Protein AF-A0A2V6NVR7-F1 (afdb_monomer_lite)

Sequence (85 aa):
MRRTVFVVFFIACVVAISFGNTLSYGFVWDDHFLIGDSYFVRHWSALPKIFTSHFWAGHADWKMYYRPLINVTYLVDYHLWGLRP

Radius of gyration: 18.28 Å; chains: 1; bounding box: 44×27×45 Å

pLDDT: mean 93.4, std 6.02, range [69.19, 98.56]

Secondary structure (DSSP, 8-state):
-HHHHHHHHHHHHHHHHHHGGGGG----TTHIIIIIS-HHHH-GGGHHHHHTS-TTTTS--S-----HHHHHHHHHHHHHHSS--

Foldseek 3Di:
DVVVVVVVVVVVVVCCVVCVCVQVDFDDDCCCQLQVVDPLQPDPVNLVVLQVAASNPPDPDPDGHRDSVVSVVSNVCCVVQNRRD

Structure (mmCIF, N/CA/C/O backbone):
data_AF-A0A2V6NVR7-F1
#
_entry.id   AF-A0A2V6NVR7-F1
#
loop_
_atom_site.group_PDB
_atom_site.id
_atom_site.type_symbol
_atom_site.label_atom_id
_atom_site.label_alt_id
_atom_site.label_comp_id
_atom_site.label_asym_id
_atom_site.label_entity_id
_atom_site.label_seq_id
_atom_site.pdbx_PDB_ins_code
_atom_site.Cartn_x
_atom_site.Cartn_y
_atom_site.Cartn_z
_atom_site.occupancy
_atom_site.B_iso_or_equiv
_atom_site.auth_seq_id
_atom_site.auth_comp_id
_atom_site.auth_asym_id
_atom_site.auth_atom_id
_atom_site.pdbx_PDB_model_num
ATOM 1 N N . MET A 1 1 ? -20.480 -6.865 31.604 1.00 71.06 1 MET A N 1
ATOM 2 C CA . MET A 1 1 ? -20.638 -6.931 30.131 1.00 71.06 1 MET A CA 1
ATOM 3 C C . MET A 1 1 ? -21.004 -5.584 29.500 1.00 71.06 1 MET A C 1
ATOM 5 O O . MET A 1 1 ? -20.208 -5.104 28.709 1.00 71.06 1 MET A O 1
ATOM 9 N N . ARG A 1 2 ? -22.111 -4.912 29.870 1.00 87.06 2 ARG A N 1
ATOM 10 C CA . ARG A 1 2 ? -22.512 -3.616 29.259 1.00 87.06 2 ARG A CA 1
ATOM 11 C C . ARG A 1 2 ? -21.454 -2.497 29.334 1.00 87.06 2 ARG A C 1
ATOM 13 O O . ARG A 1 2 ? -21.214 -1.829 28.338 1.00 87.06 2 ARG A O 1
ATOM 20 N N . ARG A 1 3 ? -20.777 -2.334 30.480 1.00 93.31 3 ARG A N 1
ATOM 21 C CA . ARG A 1 3 ? -19.706 -1.330 30.659 1.00 93.31 3 ARG A CA 1
ATOM 22 C C . ARG A 1 3 ? -18.513 -1.573 29.731 1.00 93.31 3 ARG A C 1
ATOM 24 O O . ARG A 1 3 ? -17.998 -0.634 29.148 1.00 93.31 3 ARG A O 1
ATOM 31 N N . THR A 1 4 ? -18.099 -2.828 29.576 1.00 96.00 4 THR A N 1
ATOM 32 C CA . THR A 1 4 ? -16.978 -3.203 28.704 1.00 96.00 4 THR A CA 1
ATOM 33 C C . THR A 1 4 ? -17.294 -2.903 27.243 1.00 96.00 4 THR A C 1
ATOM 35 O O . THR A 1 4 ? -16.478 -2.288 26.572 1.00 96.00 4 THR A O 1
ATOM 38 N N . VAL A 1 5 ? -18.496 -3.259 26.772 1.00 97.50 5 VAL A N 1
ATOM 39 C CA . VAL A 1 5 ? -18.935 -2.961 25.396 1.00 97.50 5 VAL A CA 1
ATOM 40 C C . VAL A 1 5 ? -18.947 -1.456 25.138 1.00 97.50 5 VAL A C 1
ATOM 42 O O . VAL A 1 5 ? -18.434 -1.012 24.118 1.00 97.50 5 VAL A O 1
ATOM 45 N N . PHE A 1 6 ? -19.464 -0.665 26.084 1.00 97.81 6 PHE A N 1
ATOM 46 C CA . PHE A 1 6 ? -19.454 0.793 25.969 1.00 97.81 6 PHE A CA 1
ATOM 47 C C . PHE A 1 6 ? -18.032 1.362 25.883 1.00 97.81 6 PHE A C 1
ATOM 49 O O . PHE A 1 6 ? -17.762 2.197 25.029 1.00 97.81 6 PHE A O 1
ATOM 56 N N . VAL A 1 7 ? -17.111 0.889 26.729 1.00 98.06 7 VAL A N 1
ATOM 57 C CA . VAL A 1 7 ? -15.711 1.340 26.707 1.00 98.06 7 VAL A CA 1
ATOM 58 C C . VAL A 1 7 ? -15.032 0.974 25.387 1.00 98.06 7 VAL A C 1
ATOM 60 O O . VAL A 1 7 ? -14.366 1.821 24.802 1.00 98.06 7 VAL A O 1
ATOM 63 N N . VAL A 1 8 ? -15.229 -0.248 24.886 1.00 98.12 8 VAL A N 1
ATOM 64 C CA . VAL A 1 8 ? -14.678 -0.676 23.588 1.00 98.12 8 VAL A CA 1
ATOM 65 C C . VAL A 1 8 ? -15.228 0.186 22.455 1.00 98.12 8 VAL A C 1
ATOM 67 O O . VAL A 1 8 ? -14.456 0.662 21.628 1.00 98.12 8 VAL A O 1
ATOM 70 N N . PHE A 1 9 ? -16.538 0.436 22.442 1.00 98.19 9 PHE A N 1
ATOM 71 C CA . PHE A 1 9 ? -17.162 1.301 21.444 1.00 98.19 9 PHE A CA 1
ATOM 72 C C . PHE A 1 9 ? -16.614 2.729 21.509 1.00 98.19 9 PHE A C 1
ATOM 74 O O . PHE A 1 9 ? -16.233 3.288 20.487 1.00 98.19 9 PHE A O 1
ATOM 81 N N . PHE A 1 10 ? -16.505 3.298 22.710 1.00 98.31 10 PHE A N 1
ATOM 82 C CA . PHE A 1 10 ? -15.951 4.634 22.903 1.00 98.31 10 PHE A CA 1
ATOM 83 C C . PHE A 1 10 ? -14.510 4.733 22.386 1.00 98.31 10 PHE A C 1
ATOM 85 O O . PHE A 1 10 ? -14.192 5.658 21.643 1.00 98.31 10 PHE A O 1
ATOM 92 N N . ILE A 1 11 ? -13.657 3.756 22.712 1.00 98.44 11 ILE A N 1
ATOM 93 C CA . ILE A 1 11 ? -12.277 3.703 22.209 1.00 98.44 11 ILE A CA 1
ATOM 94 C C . ILE A 1 11 ? -12.265 3.594 20.680 1.00 98.44 11 ILE A C 1
ATOM 96 O O . ILE A 1 11 ? -11.526 4.329 20.030 1.00 98.44 11 ILE A O 1
ATOM 100 N N . ALA A 1 12 ? -13.106 2.737 20.096 1.00 98.25 12 ALA A N 1
ATOM 101 C CA . ALA A 1 12 ? -13.208 2.603 18.645 1.00 98.25 12 ALA A CA 1
ATOM 102 C C . ALA A 1 12 ? -13.626 3.922 17.972 1.00 98.25 12 ALA A C 1
ATOM 104 O O . ALA A 1 12 ? -13.040 4.299 16.960 1.00 98.25 12 ALA A O 1
ATOM 105 N N . CYS A 1 13 ? -14.575 4.663 18.556 1.00 98.44 13 CYS A N 1
ATOM 106 C CA . CYS A 1 13 ? -14.966 5.985 18.065 1.00 98.44 13 CYS A CA 1
ATOM 107 C C . CYS A 1 13 ? -13.820 6.997 18.146 1.00 98.44 13 CYS A C 1
ATOM 109 O O . CYS A 1 13 ? -13.600 7.728 17.185 1.00 98.44 13 CYS A O 1
ATOM 111 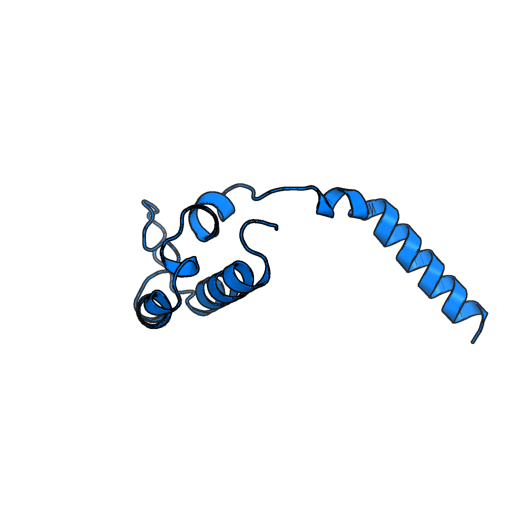N N . VAL A 1 14 ? -13.077 7.033 19.257 1.00 98.56 14 VAL A N 1
ATOM 112 C CA . VAL A 1 14 ? -11.921 7.932 19.396 1.00 98.56 14 VAL A CA 1
ATOM 113 C C . VAL A 1 14 ? -10.871 7.619 18.329 1.00 98.56 14 VAL A C 1
ATOM 115 O O . VAL A 1 14 ? -10.423 8.533 17.645 1.00 98.56 14 VAL A O 1
ATOM 118 N N . VAL A 1 15 ? -10.546 6.342 18.109 1.00 98.31 15 VAL A N 1
ATOM 119 C CA . VAL A 1 15 ? -9.615 5.925 17.045 1.00 98.31 15 VAL A CA 1
ATOM 120 C C . VAL A 1 15 ? -10.132 6.341 15.666 1.00 98.31 15 VAL A C 1
ATOM 122 O O . VAL A 1 15 ? -9.390 6.946 14.896 1.00 98.31 15 VAL A O 1
ATOM 125 N N . ALA A 1 16 ? -11.404 6.079 15.362 1.00 98.00 16 ALA A N 1
ATOM 126 C CA . ALA A 1 16 ? -11.995 6.434 14.074 1.00 98.00 16 ALA A CA 1
ATOM 127 C C . ALA A 1 16 ? -11.988 7.950 13.821 1.00 98.00 16 ALA A C 1
ATOM 129 O O . ALA A 1 16 ? -11.732 8.377 12.702 1.00 98.00 16 ALA A O 1
ATOM 130 N N . ILE A 1 17 ? -12.228 8.773 14.844 1.00 98.06 17 ILE A N 1
ATOM 131 C CA . ILE A 1 17 ? -12.191 10.236 14.712 1.00 98.06 17 ILE A CA 1
ATOM 132 C C . ILE A 1 17 ? -10.750 10.731 14.551 1.00 98.06 17 ILE A C 1
ATOM 134 O O . ILE A 1 17 ? -10.494 11.599 13.720 1.00 98.06 17 ILE A O 1
ATOM 138 N N . SER A 1 18 ? -9.804 10.185 15.319 1.00 98.12 18 SER A N 1
ATOM 139 C CA . SER A 1 18 ? -8.402 10.614 15.278 1.00 98.12 18 SER A CA 1
ATOM 140 C C . SER A 1 18 ? -7.671 10.205 13.998 1.00 98.12 18 SER A C 1
ATOM 142 O O . SER A 1 18 ? -6.781 10.936 13.573 1.00 98.12 18 SER A O 1
ATOM 144 N N . PHE A 1 19 ? -8.025 9.063 13.400 1.00 97.31 19 PHE A N 1
ATOM 145 C CA . PHE A 1 19 ? -7.331 8.502 12.233 1.00 97.31 19 PHE A CA 1
ATOM 146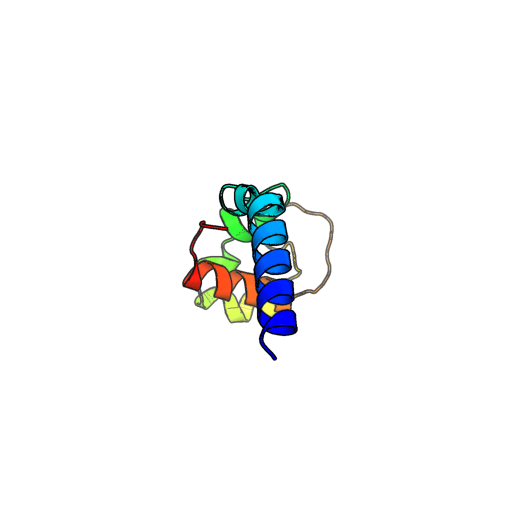 C C . PHE A 1 19 ? -8.200 8.413 10.974 1.00 97.31 19 PHE A C 1
ATOM 148 O O . PHE A 1 19 ? -7.700 8.063 9.914 1.00 97.31 19 PHE A O 1
ATOM 155 N N . GLY A 1 20 ? -9.494 8.732 11.032 1.00 96.88 20 GLY A N 1
ATOM 156 C CA . GLY A 1 20 ? -10.395 8.565 9.885 1.00 96.88 20 GLY A CA 1
ATOM 157 C C . GLY A 1 20 ? -9.999 9.391 8.659 1.00 96.88 20 GLY A C 1
ATOM 158 O O . GLY A 1 20 ? -10.253 8.977 7.531 1.00 96.88 20 GLY A O 1
ATOM 159 N N . ASN A 1 21 ? -9.315 10.521 8.855 1.00 95.75 21 ASN A N 1
ATOM 160 C CA . ASN A 1 21 ? -8.773 11.327 7.762 1.00 95.75 21 ASN A CA 1
ATOM 161 C C . ASN A 1 21 ? -7.671 10.608 6.967 1.00 95.75 21 ASN A C 1
ATOM 163 O O . ASN A 1 21 ? -7.486 10.929 5.792 1.00 95.75 21 ASN A O 1
ATOM 167 N N . THR A 1 22 ? -6.969 9.628 7.551 1.00 94.69 22 THR A N 1
ATOM 168 C CA . THR A 1 22 ? -5.892 8.918 6.844 1.00 94.69 22 THR A CA 1
ATOM 169 C C . THR A 1 22 ? -6.418 8.047 5.708 1.00 94.69 22 THR A C 1
ATOM 171 O O . THR A 1 22 ? -5.668 7.762 4.786 1.00 94.69 22 THR A O 1
ATOM 174 N N . LEU A 1 23 ? -7.709 7.693 5.719 1.00 93.12 23 LEU A N 1
ATOM 175 C CA . LEU A 1 23 ? -8.373 6.969 4.624 1.00 93.12 23 LEU A CA 1
ATOM 176 C C . LEU A 1 23 ? -8.469 7.781 3.321 1.00 93.12 23 LEU A C 1
ATOM 178 O O . LEU A 1 23 ? -8.857 7.244 2.291 1.00 93.12 23 LEU A O 1
ATOM 182 N N . SER A 1 24 ? -8.187 9.086 3.370 1.00 93.25 24 SER A N 1
ATOM 183 C CA . SER A 1 24 ? -8.180 9.963 2.192 1.00 93.25 24 SER A CA 1
ATOM 184 C C . SER A 1 24 ? -6.779 10.248 1.653 1.00 93.25 24 SER A C 1
ATOM 186 O O . SER A 1 24 ? -6.636 10.972 0.666 1.00 93.25 24 SER A O 1
ATOM 188 N N . TYR A 1 25 ? -5.742 9.734 2.315 1.00 94.69 25 TYR A N 1
ATOM 189 C CA . TYR A 1 25 ? -4.365 9.946 1.889 1.00 94.69 25 TYR A CA 1
ATOM 190 C C . TYR A 1 25 ? -4.018 9.054 0.697 1.00 94.69 25 TYR A C 1
ATOM 192 O O . TYR A 1 25 ? -4.627 8.015 0.473 1.00 94.69 25 TYR A O 1
ATOM 200 N N . GLY A 1 26 ? -3.054 9.510 -0.100 1.00 94.44 26 GLY A N 1
ATOM 201 C CA . GLY A 1 26 ? -2.518 8.759 -1.229 1.00 94.44 26 GLY A CA 1
ATOM 202 C C . GLY A 1 26 ? -1.173 8.117 -0.905 1.00 94.44 26 GLY A C 1
ATOM 203 O O . GLY A 1 26 ? -0.658 8.233 0.206 1.00 94.44 26 GLY A O 1
ATOM 204 N N . PHE A 1 27 ? -0.588 7.493 -1.924 1.00 95.25 27 PHE A N 1
ATOM 205 C CA . PHE A 1 27 ? 0.793 7.019 -1.903 1.00 95.25 27 PHE A CA 1
ATOM 206 C C . PHE A 1 27 ? 1.775 8.151 -1.596 1.00 95.25 27 PHE A C 1
ATOM 208 O O . PHE A 1 27 ? 1.559 9.296 -2.008 1.00 95.25 27 PHE A O 1
ATOM 215 N N . VAL A 1 28 ? 2.856 7.828 -0.886 1.00 94.38 28 VAL A N 1
ATOM 216 C CA . VAL A 1 28 ? 3.889 8.801 -0.521 1.00 94.38 28 VAL A CA 1
ATOM 217 C C . VAL A 1 28 ? 5.279 8.197 -0.736 1.00 94.38 28 VAL A C 1
ATOM 219 O O . VAL A 1 28 ? 5.512 7.023 -0.468 1.00 94.38 28 VAL A O 1
ATOM 222 N N . TRP A 1 29 ? 6.237 9.016 -1.180 1.00 93.06 29 TRP A N 1
ATOM 223 C CA . TRP A 1 29 ? 7.639 8.618 -1.366 1.00 93.06 29 TRP A CA 1
ATOM 224 C C . TRP A 1 29 ? 7.788 7.387 -2.277 1.00 93.06 29 TRP A C 1
ATOM 226 O O . TRP A 1 29 ? 7.410 7.421 -3.448 1.00 93.06 29 TRP A O 1
ATOM 236 N N . ASP A 1 30 ? 8.351 6.313 -1.730 1.00 92.00 30 ASP A N 1
ATOM 237 C CA . ASP A 1 30 ? 8.747 5.108 -2.442 1.00 92.00 30 ASP A CA 1
ATOM 238 C C . ASP A 1 30 ? 7.551 4.310 -2.971 1.00 92.00 30 ASP A C 1
ATOM 240 O O . ASP A 1 30 ? 7.710 3.535 -3.915 1.00 92.00 30 ASP A O 1
ATOM 244 N N . ASP A 1 31 ? 6.350 4.542 -2.433 1.00 93.38 31 ASP A N 1
ATOM 245 C CA . ASP A 1 31 ? 5.107 3.917 -2.887 1.00 93.38 31 ASP A CA 1
ATOM 246 C C . ASP A 1 31 ? 4.848 4.171 -4.379 1.00 93.38 31 ASP A C 1
ATOM 248 O O . ASP A 1 31 ? 4.358 3.297 -5.098 1.00 93.38 31 ASP A O 1
ATOM 252 N N . HIS A 1 32 ? 5.212 5.360 -4.871 1.00 92.62 32 HIS A N 1
ATOM 253 C CA . HIS A 1 32 ? 5.059 5.697 -6.284 1.00 92.62 32 HIS A CA 1
ATOM 254 C C . HIS A 1 32 ? 5.888 4.775 -7.172 1.00 92.62 32 HIS A C 1
ATOM 256 O O . HIS A 1 32 ? 5.393 4.304 -8.191 1.00 92.62 32 HIS A O 1
ATOM 262 N N . PHE A 1 33 ? 7.114 4.461 -6.763 1.00 92.00 33 PHE A N 1
ATOM 263 C CA . PHE A 1 33 ? 7.983 3.576 -7.527 1.00 92.00 33 PHE A CA 1
ATOM 264 C C . PHE A 1 33 ? 7.574 2.120 -7.322 1.00 92.00 33 PHE A C 1
ATOM 266 O O . PHE A 1 33 ? 7.246 1.433 -8.285 1.00 92.00 33 PHE A O 1
ATOM 273 N N . LEU A 1 34 ? 7.512 1.677 -6.065 1.00 92.88 34 LEU A N 1
ATOM 274 C CA . LEU A 1 34 ? 7.324 0.274 -5.696 1.00 92.88 34 LEU A CA 1
ATOM 275 C C . LEU A 1 34 ? 5.930 -0.269 -6.032 1.00 92.88 34 LEU A C 1
ATOM 277 O O . LEU A 1 34 ? 5.801 -1.471 -6.278 1.00 92.88 34 LEU A O 1
ATOM 281 N N . ILE A 1 35 ? 4.908 0.592 -6.066 1.00 93.94 35 ILE A N 1
ATOM 282 C CA . ILE A 1 35 ? 3.510 0.207 -6.299 1.00 93.94 35 ILE A CA 1
ATOM 283 C C . ILE A 1 35 ? 2.945 0.939 -7.520 1.00 93.94 35 ILE A C 1
ATOM 285 O O . ILE A 1 35 ? 2.510 0.296 -8.474 1.00 93.94 35 ILE A O 1
ATOM 289 N N . GLY A 1 36 ? 2.970 2.275 -7.515 1.00 91.31 36 GLY A N 1
ATOM 290 C CA . GLY A 1 36 ? 2.339 3.103 -8.550 1.00 91.31 36 GLY A CA 1
ATOM 291 C C . GLY A 1 36 ? 2.814 2.776 -9.969 1.00 91.31 36 GLY A C 1
ATOM 292 O O . GLY A 1 36 ? 2.005 2.441 -10.839 1.00 91.31 36 GLY A O 1
ATOM 293 N N . ASP A 1 37 ? 4.125 2.800 -10.184 1.00 89.69 37 ASP A N 1
ATOM 294 C CA . ASP A 1 37 ? 4.772 2.660 -11.495 1.00 89.69 37 ASP A CA 1
ATOM 295 C C . ASP A 1 37 ? 5.447 1.293 -11.699 1.00 89.69 37 ASP A C 1
ATOM 297 O O . ASP A 1 37 ? 6.020 1.014 -12.755 1.00 89.69 37 ASP A O 1
ATOM 301 N N . SER A 1 38 ? 5.364 0.404 -10.709 1.00 91.94 38 SER A N 1
ATOM 302 C CA . SER A 1 38 ? 6.049 -0.886 -10.738 1.00 91.94 38 SER A CA 1
ATOM 303 C C . SER A 1 38 ? 5.400 -1.877 -11.706 1.00 91.94 38 SER A C 1
ATOM 305 O O . SER A 1 38 ? 4.223 -2.224 -11.607 1.00 91.94 38 SER A O 1
ATOM 307 N N . TYR A 1 39 ? 6.205 -2.431 -12.617 1.00 90.69 39 TYR A N 1
ATOM 308 C CA . TYR A 1 39 ? 5.793 -3.571 -13.443 1.00 90.69 39 TYR A CA 1
ATOM 309 C C . TYR A 1 39 ? 5.529 -4.827 -12.596 1.00 90.69 39 TYR A C 1
ATOM 311 O O . TYR A 1 39 ? 4.672 -5.641 -12.942 1.00 90.69 39 TYR A O 1
ATOM 319 N N . PHE A 1 40 ? 6.256 -4.992 -11.484 1.00 93.06 40 PHE A N 1
ATOM 320 C CA . PHE A 1 40 ? 6.206 -6.206 -10.667 1.00 93.06 40 PHE A CA 1
ATOM 321 C C . PHE A 1 40 ? 4.856 -6.426 -9.986 1.00 93.06 40 PHE A C 1
ATOM 323 O O . PHE A 1 40 ? 4.507 -7.575 -9.732 1.00 93.06 40 PHE A O 1
ATOM 330 N N . VAL A 1 41 ? 4.098 -5.359 -9.726 1.00 95.06 41 VAL A N 1
ATOM 331 C CA . VAL A 1 41 ? 2.802 -5.438 -9.031 1.00 95.06 41 VAL A CA 1
ATOM 332 C C . VAL A 1 41 ? 1.604 -5.440 -9.984 1.00 95.06 41 VAL A C 1
ATOM 334 O O . VAL A 1 41 ? 0.505 -5.796 -9.584 1.00 95.06 41 VAL A O 1
ATOM 337 N N . ARG A 1 42 ? 1.793 -5.057 -11.254 1.00 94.50 42 ARG A N 1
ATOM 338 C CA . ARG A 1 42 ? 0.697 -4.932 -12.235 1.00 94.50 42 ARG A CA 1
ATOM 339 C C . ARG A 1 42 ? 0.311 -6.253 -12.894 1.00 94.50 42 ARG A C 1
ATOM 341 O O . ARG A 1 42 ? -0.768 -6.358 -13.480 1.00 94.50 42 ARG A O 1
ATOM 348 N N . HIS A 1 43 ? 1.204 -7.242 -12.853 1.00 94.62 43 HIS A N 1
ATOM 349 C CA . HIS A 1 43 ? 1.034 -8.496 -13.574 1.00 94.62 43 HIS A CA 1
ATOM 350 C C . HIS A 1 43 ? 1.474 -9.692 -12.733 1.00 94.62 43 HIS A C 1
ATOM 352 O O . HIS A 1 43 ? 2.647 -9.822 -12.392 1.00 94.62 43 HIS A O 1
ATOM 358 N N . TRP A 1 44 ? 0.572 -10.653 -12.521 1.00 95.88 44 TRP A N 1
ATOM 359 C CA . TRP A 1 44 ? 0.894 -11.942 -11.891 1.00 95.88 44 TRP A CA 1
ATOM 360 C C . TRP A 1 44 ? 2.020 -12.711 -12.595 1.00 95.88 44 TRP A C 1
ATOM 362 O O . TRP A 1 44 ? 2.740 -13.477 -11.958 1.00 95.88 44 TRP A O 1
ATOM 372 N N . SER A 1 45 ? 2.229 -12.475 -13.894 1.00 95.75 45 SER A N 1
ATOM 373 C CA . SER A 1 45 ? 3.355 -13.041 -14.646 1.00 95.75 45 SER A CA 1
ATOM 374 C C . SER A 1 45 ? 4.724 -12.559 -14.147 1.00 95.75 45 SER A C 1
ATOM 376 O O . SER A 1 45 ? 5.733 -13.199 -14.438 1.00 95.75 45 SER A O 1
ATOM 378 N N . ALA A 1 46 ? 4.785 -11.471 -13.374 1.00 94.31 46 ALA A N 1
ATOM 379 C CA . ALA A 1 46 ? 6.007 -10.998 -12.738 1.00 94.31 46 ALA A CA 1
ATOM 380 C C . ALA A 1 46 ? 6.384 -11.801 -11.481 1.00 94.31 46 ALA A C 1
ATOM 382 O O . ALA A 1 46 ? 7.520 -11.678 -11.023 1.00 94.31 46 ALA A O 1
ATOM 383 N N . LEU A 1 47 ? 5.492 -12.651 -10.950 1.00 96.56 47 LEU A N 1
ATOM 384 C CA . LEU A 1 47 ? 5.711 -13.385 -9.700 1.00 96.56 47 LEU A CA 1
ATOM 385 C C . LEU A 1 47 ? 7.025 -14.190 -9.683 1.00 96.56 47 LEU A C 1
ATOM 387 O O . LEU A 1 47 ? 7.784 -14.026 -8.730 1.00 96.56 47 LEU A O 1
ATOM 391 N N . PRO A 1 48 ? 7.390 -14.977 -10.718 1.00 96.75 48 PRO A N 1
ATOM 392 C CA . PRO A 1 48 ? 8.688 -15.654 -10.735 1.00 96.75 48 PRO A CA 1
ATOM 393 C C . PRO A 1 48 ? 9.861 -14.667 -10.689 1.00 96.75 48 PRO A C 1
ATOM 395 O O . PRO A 1 48 ? 10.844 -14.894 -9.988 1.00 96.75 48 PRO A O 1
ATOM 398 N N . LYS A 1 49 ? 9.733 -13.531 -11.388 1.00 95.69 49 LYS A N 1
ATOM 399 C CA . LYS A 1 49 ? 10.761 -12.488 -11.451 1.00 95.69 49 LYS A CA 1
ATOM 400 C C . LYS A 1 49 ? 10.957 -11.792 -10.101 1.00 95.69 49 LYS A C 1
ATOM 402 O O . LYS A 1 49 ? 12.075 -11.373 -9.814 1.00 95.69 49 LYS A O 1
ATOM 407 N N . ILE A 1 50 ? 9.919 -11.694 -9.263 1.00 95.94 50 ILE A N 1
ATOM 408 C CA . ILE A 1 50 ? 10.021 -11.151 -7.896 1.00 95.94 50 ILE A CA 1
ATOM 409 C C . ILE A 1 50 ? 11.018 -11.966 -7.054 1.00 95.94 50 ILE A C 1
ATOM 411 O O . ILE A 1 50 ? 11.830 -11.386 -6.338 1.00 95.94 50 ILE A O 1
ATOM 415 N N . PHE A 1 51 ? 11.010 -13.298 -7.172 1.00 97.31 51 PHE A N 1
ATOM 416 C CA . PHE A 1 51 ? 1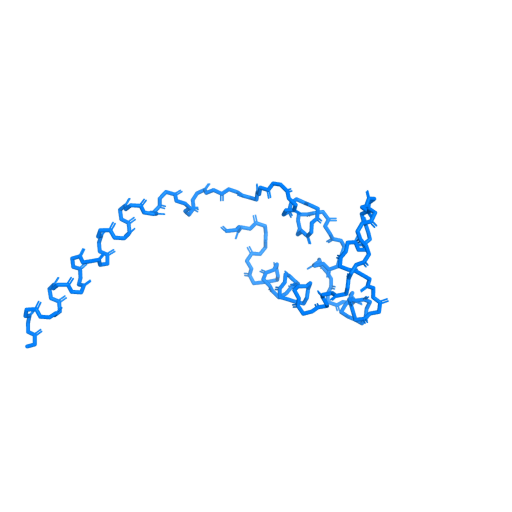1.906 -14.181 -6.409 1.00 97.31 51 PHE A CA 1
ATOM 417 C C . PHE A 1 51 ? 13.340 -14.235 -6.943 1.00 97.31 51 PHE A C 1
ATOM 419 O O . PHE A 1 51 ? 14.231 -14.733 -6.263 1.00 97.31 51 PHE A O 1
ATOM 426 N N . THR A 1 52 ? 13.592 -13.719 -8.144 1.00 95.88 52 THR A N 1
ATOM 427 C CA . THR A 1 52 ? 14.934 -13.697 -8.745 1.00 95.88 52 THR A CA 1
ATOM 428 C C . THR A 1 52 ? 15.520 -12.292 -8.844 1.00 95.88 52 THR A C 1
ATOM 430 O O . THR A 1 52 ? 16.566 -12.113 -9.462 1.00 95.88 52 THR A O 1
ATOM 433 N N . SER A 1 53 ? 14.847 -11.286 -8.282 1.00 93.31 53 SER A N 1
ATOM 434 C CA . SER A 1 53 ? 15.246 -9.880 -8.375 1.00 93.31 53 SER A CA 1
ATOM 435 C C . SER A 1 53 ? 15.493 -9.275 -6.993 1.00 93.31 53 SER A C 1
ATOM 437 O O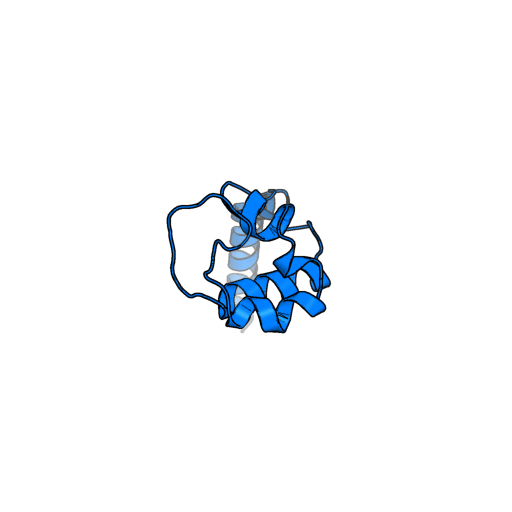 . SER A 1 53 ? 14.948 -9.726 -5.986 1.00 93.31 53 SER A O 1
ATOM 439 N N . HIS A 1 54 ? 16.311 -8.222 -6.934 1.00 93.62 54 HIS A N 1
ATOM 440 C CA . HIS A 1 54 ? 16.401 -7.391 -5.734 1.00 93.62 54 HIS A CA 1
ATOM 441 C C . HIS A 1 54 ? 15.123 -6.550 -5.568 1.00 93.62 54 HIS A C 1
ATOM 443 O O . HIS A 1 54 ? 14.358 -6.362 -6.511 1.00 93.62 54 HIS A O 1
ATOM 449 N N . PHE A 1 55 ? 14.897 -6.034 -4.361 1.00 93.25 55 PHE A N 1
ATOM 450 C CA . PHE A 1 55 ? 13.671 -5.328 -3.978 1.00 93.25 55 PHE A CA 1
ATOM 451 C C . PHE A 1 55 ? 13.348 -4.130 -4.886 1.00 93.25 55 PHE A C 1
ATOM 453 O O . PHE A 1 55 ? 12.214 -3.990 -5.325 1.00 93.25 55 PHE A O 1
ATOM 460 N N . TRP A 1 56 ? 14.370 -3.342 -5.229 1.00 91.94 56 TRP A N 1
ATOM 461 C CA . TRP A 1 56 ? 14.283 -2.155 -6.090 1.00 91.94 56 TRP A CA 1
ATOM 462 C C . TRP A 1 56 ? 14.396 -2.437 -7.593 1.00 91.94 56 TRP A C 1
ATOM 464 O O . TRP A 1 56 ? 14.678 -1.532 -8.379 1.00 91.94 56 TRP A O 1
ATOM 474 N N . ALA A 1 57 ? 14.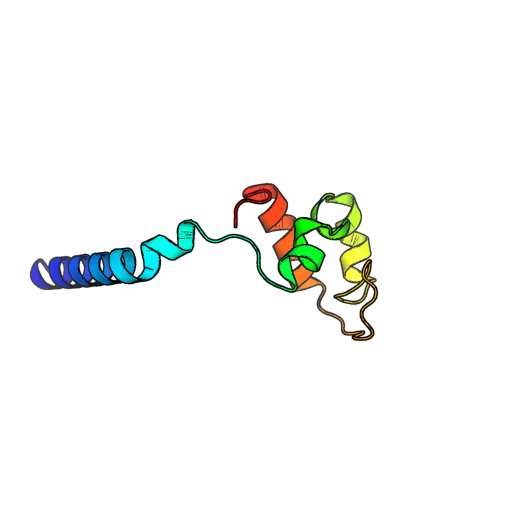265 -3.694 -8.018 1.00 89.19 57 ALA A N 1
ATOM 475 C CA . ALA A 1 57 ? 14.396 -4.022 -9.429 1.00 89.19 57 ALA A CA 1
ATOM 476 C C . ALA A 1 57 ? 13.353 -3.258 -10.258 1.00 89.19 57 ALA A C 1
ATOM 478 O O . ALA A 1 57 ? 12.189 -3.170 -9.883 1.00 89.19 57 ALA A O 1
ATOM 479 N N . GLY A 1 58 ? 13.777 -2.718 -11.403 1.00 82.44 58 GLY A N 1
ATOM 480 C CA . GLY A 1 58 ? 12.937 -1.851 -12.238 1.00 82.44 58 GLY A CA 1
ATOM 481 C C . GLY A 1 58 ? 13.048 -0.357 -11.920 1.00 82.44 58 GLY A C 1
ATOM 482 O O . GLY A 1 58 ? 12.499 0.447 -12.671 1.00 82.44 58 GLY A O 1
ATOM 483 N N . HIS A 1 59 ? 13.808 0.025 -10.888 1.00 83.19 59 HIS A N 1
ATOM 484 C CA . HIS A 1 59 ? 14.091 1.420 -10.549 1.00 83.19 59 HIS A CA 1
ATOM 485 C C . HIS A 1 59 ? 15.595 1.681 -10.456 1.00 83.19 59 HIS A C 1
ATOM 487 O O . HIS A 1 59 ? 16.388 0.784 -10.168 1.00 83.19 59 HIS A O 1
ATOM 493 N N . ALA A 1 60 ? 15.991 2.929 -10.703 1.00 69.19 60 ALA A N 1
ATOM 494 C CA . ALA A 1 60 ? 17.371 3.382 -10.579 1.00 69.19 60 ALA A CA 1
ATOM 495 C C . ALA A 1 60 ? 17.723 3.671 -9.105 1.00 69.19 60 ALA A C 1
ATOM 497 O O . ALA A 1 60 ? 18.035 4.804 -8.753 1.00 69.19 60 ALA A O 1
ATOM 498 N N . ASP A 1 61 ? 17.646 2.656 -8.240 1.00 75.81 61 ASP A N 1
ATOM 499 C CA . ASP A 1 61 ? 18.148 2.727 -6.861 1.00 75.81 61 ASP A CA 1
ATOM 500 C C . ASP A 1 61 ? 19.415 1.863 -6.731 1.00 75.81 61 ASP A C 1
ATOM 502 O O . ASP A 1 61 ? 19.517 0.766 -7.285 1.00 75.81 61 ASP A O 1
ATOM 506 N N . TRP A 1 62 ? 20.405 2.370 -5.999 1.00 72.12 62 TRP A N 1
ATOM 507 C CA . TRP A 1 62 ? 21.671 1.687 -5.721 1.00 72.12 62 TRP A CA 1
ATOM 508 C C . TRP A 1 62 ? 21.534 0.627 -4.622 1.00 72.12 62 TRP A C 1
ATOM 510 O O . TRP A 1 62 ? 22.436 -0.188 -4.417 1.00 72.12 62 TRP A O 1
ATOM 520 N N . LYS A 1 63 ? 20.408 0.612 -3.903 1.00 82.00 63 LYS A N 1
ATOM 521 C CA . LYS A 1 63 ? 20.135 -0.367 -2.849 1.00 82.00 63 LYS A CA 1
ATOM 522 C C . LYS A 1 63 ? 19.775 -1.728 -3.449 1.00 82.00 63 LYS A C 1
ATOM 524 O O . LYS A 1 63 ? 18.663 -1.967 -3.914 1.00 82.00 63 LYS A O 1
ATOM 529 N N . MET A 1 64 ? 20.703 -2.673 -3.355 1.00 86.06 64 MET A N 1
ATOM 530 C CA . MET A 1 64 ? 20.489 -4.056 -3.782 1.00 86.06 64 MET A CA 1
ATOM 531 C C . MET A 1 64 ? 20.331 -4.968 -2.569 1.00 86.06 64 MET A C 1
ATOM 533 O O . MET A 1 64 ? 21.301 -5.488 -2.027 1.00 86.06 64 MET A O 1
ATOM 537 N N . TYR A 1 65 ? 19.088 -5.162 -2.131 1.00 93.19 65 TYR A N 1
ATOM 538 C CA . TYR A 1 65 ? 18.758 -6.125 -1.083 1.00 93.19 65 TYR A CA 1
ATOM 539 C C . TYR A 1 65 ? 17.543 -6.970 -1.467 1.00 93.19 65 TYR A C 1
ATOM 541 O O . TYR A 1 65 ? 16.685 -6.542 -2.238 1.00 93.19 65 TYR A O 1
ATOM 549 N N . TYR A 1 66 ? 17.477 -8.190 -0.940 1.00 95.31 66 TYR A N 1
ATOM 550 C CA . TYR A 1 66 ? 16.480 -9.191 -1.316 1.00 95.31 66 TYR A CA 1
ATOM 551 C C . TYR A 1 66 ? 15.279 -9.174 -0.356 1.00 95.31 66 TYR A C 1
ATOM 553 O O . TYR A 1 66 ? 15.422 -9.497 0.823 1.00 95.31 66 TYR A O 1
ATOM 561 N N . ARG A 1 67 ? 14.095 -8.776 -0.851 1.00 95.00 67 ARG A N 1
ATOM 562 C CA . ARG A 1 67 ? 12.815 -8.761 -0.104 1.00 95.00 67 ARG A CA 1
ATOM 563 C C . ARG A 1 67 ? 11.637 -9.199 -0.989 1.00 95.00 67 ARG A C 1
ATOM 565 O O . ARG A 1 67 ? 10.714 -8.419 -1.218 1.00 95.00 67 ARG A O 1
ATOM 572 N N . PRO A 1 68 ? 11.648 -10.441 -1.493 1.00 95.62 68 PRO A N 1
ATOM 573 C CA . PRO A 1 68 ? 10.636 -10.908 -2.439 1.00 95.62 68 PRO A CA 1
ATOM 574 C C . PRO A 1 68 ? 9.232 -10.889 -1.829 1.00 95.62 68 PRO A C 1
ATOM 576 O O . PRO A 1 68 ? 8.281 -10.509 -2.498 1.00 95.62 68 PRO A O 1
ATOM 579 N N . LEU A 1 69 ? 9.099 -11.228 -0.540 1.00 97.69 69 LEU A N 1
ATOM 580 C CA . LEU A 1 69 ? 7.795 -11.330 0.116 1.00 97.69 69 LEU A CA 1
ATOM 581 C C . LEU A 1 69 ? 7.056 -9.989 0.176 1.00 97.69 69 LEU A C 1
ATOM 583 O O . LEU A 1 69 ? 5.841 -9.988 0.049 1.00 97.69 69 LEU A O 1
ATOM 587 N N . ILE A 1 70 ? 7.771 -8.862 0.285 1.00 95.94 70 ILE A N 1
ATOM 588 C CA . ILE A 1 70 ? 7.146 -7.529 0.256 1.00 95.94 70 ILE A CA 1
ATOM 589 C C . ILE A 1 70 ? 6.582 -7.228 -1.139 1.00 95.94 70 ILE A C 1
ATOM 591 O O . ILE A 1 70 ? 5.447 -6.789 -1.277 1.00 95.94 70 ILE A O 1
ATOM 595 N N . ASN A 1 71 ? 7.340 -7.515 -2.197 1.00 95.56 71 ASN A N 1
ATOM 596 C CA . ASN A 1 71 ? 6.847 -7.306 -3.560 1.00 95.56 71 ASN A CA 1
ATOM 597 C C . ASN A 1 71 ? 5.683 -8.256 -3.894 1.00 95.56 71 ASN A C 1
ATOM 599 O O . ASN A 1 71 ? 4.787 -7.879 -4.645 1.00 95.56 71 ASN A O 1
ATOM 603 N N . VAL A 1 72 ? 5.651 -9.461 -3.306 1.00 97.50 72 VAL A N 1
ATOM 604 C CA . VAL A 1 72 ? 4.491 -10.361 -3.403 1.00 97.50 72 VAL A CA 1
ATOM 605 C C . VAL A 1 72 ? 3.271 -9.773 -2.693 1.00 97.50 72 VAL A C 1
ATOM 607 O O . VAL A 1 72 ? 2.184 -9.828 -3.263 1.00 97.50 72 VAL A O 1
ATOM 610 N N . THR A 1 73 ? 3.417 -9.186 -1.499 1.00 97.38 73 THR A N 1
ATOM 611 C CA . THR A 1 73 ? 2.277 -8.532 -0.832 1.00 97.38 73 THR A CA 1
ATOM 612 C C . THR A 1 73 ? 1.777 -7.341 -1.639 1.00 97.38 73 THR A C 1
ATOM 614 O O . THR A 1 73 ? 0.581 -7.263 -1.878 1.00 97.38 73 THR A O 1
ATOM 617 N N . TYR A 1 74 ? 2.662 -6.501 -2.188 1.00 96.62 74 TYR A N 1
ATOM 618 C CA . TYR A 1 74 ? 2.247 -5.392 -3.058 1.00 96.62 74 TYR A CA 1
ATOM 619 C C . TYR A 1 74 ? 1.539 -5.853 -4.335 1.00 96.62 74 TYR A C 1
ATOM 621 O O . TYR A 1 74 ? 0.568 -5.226 -4.745 1.00 96.62 74 TYR A O 1
ATOM 629 N N . LEU A 1 75 ? 1.981 -6.955 -4.952 1.00 97.19 75 LEU A N 1
ATOM 630 C CA . LEU A 1 75 ? 1.283 -7.569 -6.085 1.00 97.19 75 LEU A CA 1
ATOM 631 C C . LEU A 1 75 ? -0.142 -7.993 -5.695 1.00 97.19 75 LEU A C 1
ATOM 633 O O . LEU A 1 75 ? -1.096 -7.702 -6.415 1.00 97.19 75 LEU A O 1
ATOM 637 N N . VAL A 1 76 ? -0.299 -8.660 -4.549 1.00 97.75 76 VAL A N 1
ATOM 638 C CA . VAL A 1 76 ? -1.614 -9.089 -4.049 1.00 97.75 76 VAL A CA 1
ATOM 639 C C . VAL A 1 76 ? -2.493 -7.875 -3.738 1.00 97.75 76 VAL A C 1
ATOM 641 O O . VAL A 1 76 ? -3.620 -7.802 -4.226 1.00 97.75 76 VAL A O 1
ATOM 644 N N . ASP A 1 77 ? -1.971 -6.904 -2.989 1.00 96.81 77 ASP A N 1
ATOM 645 C CA . ASP A 1 77 ? -2.695 -5.697 -2.588 1.00 96.81 77 ASP A CA 1
ATOM 646 C C . ASP A 1 77 ? -3.115 -4.864 -3.801 1.00 96.81 77 ASP A C 1
ATOM 648 O O . ASP A 1 77 ? -4.267 -4.442 -3.885 1.00 96.81 77 ASP A O 1
ATOM 652 N N . TYR A 1 78 ? -2.243 -4.705 -4.799 1.00 97.00 78 TYR A N 1
ATOM 653 C CA . TYR A 1 78 ? -2.589 -4.020 -6.044 1.00 97.00 78 TYR A CA 1
ATOM 654 C C . TYR A 1 78 ? -3.767 -4.693 -6.759 1.00 97.00 78 TYR A C 1
ATOM 656 O O . TYR A 1 78 ? -4.650 -4.017 -7.282 1.00 97.00 78 TYR A O 1
ATOM 664 N N . HIS A 1 79 ? -3.827 -6.023 -6.777 1.00 96.62 79 HIS A N 1
ATOM 665 C CA . HIS A 1 79 ? -4.932 -6.731 -7.422 1.00 96.62 79 HIS A CA 1
ATOM 666 C C . HIS A 1 79 ? -6.233 -6.728 -6.604 1.00 96.62 79 HIS A C 1
ATOM 668 O O . HIS A 1 79 ? -7.304 -6.877 -7.196 1.00 96.62 79 HIS A O 1
ATOM 674 N N . LEU A 1 80 ? -6.165 -6.537 -5.284 1.00 97.00 80 LEU A N 1
ATOM 675 C CA . LEU A 1 80 ? -7.344 -6.405 -4.421 1.00 97.00 80 LEU A CA 1
ATOM 676 C C . LEU A 1 80 ? -7.896 -4.973 -4.399 1.00 97.00 80 LEU A C 1
ATOM 678 O O . LEU A 1 80 ? -9.112 -4.780 -4.453 1.00 97.00 80 LEU A O 1
ATOM 682 N N . TRP A 1 81 ? -7.013 -3.977 -4.345 1.00 95.25 81 TRP A N 1
ATOM 683 C CA . TRP A 1 81 ? -7.361 -2.581 -4.052 1.00 95.25 81 TRP A CA 1
ATOM 684 C C . TRP A 1 81 ? -7.087 -1.624 -5.222 1.00 95.25 81 TRP A C 1
ATOM 686 O O . TRP A 1 81 ? -7.666 -0.536 -5.304 1.00 95.25 81 TRP A O 1
ATOM 696 N N . GLY A 1 82 ? -6.254 -2.024 -6.183 1.00 94.44 82 GLY A N 1
ATOM 697 C CA . GLY A 1 82 ? -5.771 -1.158 -7.256 1.00 94.44 82 GLY A CA 1
ATOM 698 C C . GLY A 1 82 ? -4.820 -0.086 -6.725 1.00 94.44 82 GLY A C 1
ATOM 699 O O . GLY A 1 8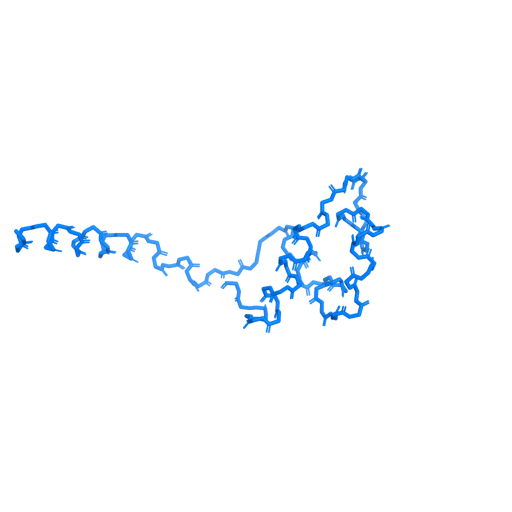2 ? -4.016 -0.326 -5.834 1.00 94.44 82 GLY A O 1
ATOM 700 N N . LEU A 1 83 ? -4.934 1.129 -7.265 1.00 93.94 83 LEU A N 1
ATOM 701 C CA . LEU A 1 83 ? -4.201 2.313 -6.794 1.00 93.94 83 LEU A CA 1
ATOM 702 C C . LEU A 1 83 ? -5.010 3.110 -5.753 1.00 93.94 83 LEU A C 1
ATOM 704 O O . LEU A 1 83 ? -4.998 4.339 -5.772 1.00 93.94 83 LEU A O 1
ATOM 708 N N . ARG A 1 84 ? -5.770 2.411 -4.901 1.00 92.44 84 ARG A N 1
ATOM 709 C CA . ARG A 1 84 ? -6.550 2.993 -3.797 1.00 92.44 84 ARG A CA 1
ATOM 710 C C . ARG A 1 84 ? -5.923 2.537 -2.470 1.00 92.44 84 ARG A C 1
ATOM 712 O O . ARG A 1 84 ? -6.333 1.485 -1.980 1.00 92.44 84 ARG A O 1
ATOM 719 N N . PRO A 1 85 ? -4.880 3.236 -1.988 1.00 82.44 85 PRO A N 1
ATOM 720 C CA . PRO A 1 85 ? -4.238 2.930 -0.710 1.00 82.44 85 PRO A CA 1
ATOM 721 C C . PRO A 1 85 ? -5.177 3.108 0.488 1.00 82.44 85 PRO A C 1
ATOM 723 O O . PRO A 1 85 ? -6.185 3.842 0.356 1.00 82.44 85 PRO A O 1
#